Protein AF-A0A920S1S8-F1 (afdb_monomer_lite)

Foldseek 3Di:
DPDPPVVVVVVDVVVDPPPPPPQVDCDPPDGPVRVVVVVVVVVVVVVCCVVVVDPD

Secondary structure (DSSP, 8-state):
-----HHHHHHHHHH--S-TT--S--GGG--HHHHHHHHHHHHHHHHHHHHSS---

Radius of gyration: 18.53 Å; chains: 1; bounding box: 30×38×54 Å

Sequence (56 aa):
MSTFPINEVFEMVFNGSGECANVDWSFLSLTMPAWVIICSLFMIAYAIWINYGPES

pLDDT: mean 70.98, std 14.82, range [39.66, 94.5]

Structure (mmCIF, N/CA/C/O backbone):
data_AF-A0A920S1S8-F1
#
_entry.id   AF-A0A920S1S8-F1
#
loop_
_atom_site.group_PDB
_atom_site.id
_atom_site.type_symbol
_atom_site.label_atom_id
_atom_site.label_alt_id
_atom_site.label_comp_id
_atom_site.label_asym_id
_atom_site.label_entity_id
_atom_site.label_seq_id
_atom_site.pdbx_PDB_ins_code
_atom_site.Cartn_x
_atom_site.Cartn_y
_atom_site.Cartn_z
_atom_site.occupancy
_atom_site.B_iso_or_equiv
_atom_site.auth_seq_id
_atom_site.auth_comp_id
_atom_site.auth_asym_id
_atom_site.auth_atom_id
_atom_site.pdbx_PDB_model_num
ATOM 1 N N . MET A 1 1 ? 3.243 -23.036 30.059 1.00 39.66 1 MET A N 1
ATOM 2 C CA . MET A 1 1 ? 3.652 -22.560 28.724 1.00 39.66 1 MET A CA 1
ATOM 3 C C . MET A 1 1 ? 2.416 -22.001 28.045 1.00 39.66 1 MET A C 1
ATOM 5 O O . MET A 1 1 ? 1.710 -22.720 27.356 1.00 39.66 1 MET A O 1
ATOM 9 N N . SER A 1 2 ? 2.071 -20.763 28.383 1.00 52.22 2 SER A N 1
ATOM 10 C CA . SER A 1 2 ? 0.931 -20.038 27.830 1.00 52.22 2 SER A CA 1
ATOM 11 C C . SER A 1 2 ? 1.316 -19.569 26.434 1.00 52.22 2 SER A C 1
ATOM 13 O O . SER A 1 2 ? 2.026 -18.582 26.269 1.00 52.22 2 SER A O 1
ATOM 15 N N . THR A 1 3 ? 0.925 -20.361 25.440 1.00 62.28 3 THR A N 1
ATOM 16 C CA . THR A 1 3 ? 0.951 -19.998 24.025 1.00 62.28 3 THR A CA 1
ATOM 17 C C . THR A 1 3 ? 0.363 -18.602 23.891 1.00 62.28 3 THR A C 1
ATOM 19 O O . THR A 1 3 ? -0.791 -18.405 24.262 1.00 62.28 3 THR A O 1
ATOM 22 N N . PHE A 1 4 ? 1.163 -17.639 23.422 1.00 63.62 4 PHE A N 1
ATOM 23 C CA . PHE A 1 4 ? 0.662 -16.326 23.024 1.00 63.62 4 PHE A CA 1
ATOM 24 C C . PHE A 1 4 ? -0.569 -16.570 22.153 1.00 63.62 4 PHE A C 1
ATOM 26 O O . PHE A 1 4 ? -0.424 -17.255 21.133 1.00 63.62 4 PHE A O 1
ATOM 33 N N . PRO A 1 5 ? -1.768 -16.152 22.593 1.00 69.00 5 PRO A N 1
ATOM 34 C CA . PRO A 1 5 ? -3.011 -16.608 22.009 1.00 69.00 5 PRO A CA 1
ATOM 35 C C . PRO A 1 5 ? -3.159 -15.905 20.671 1.00 69.00 5 PRO A C 1
ATOM 37 O O . PRO A 1 5 ? -3.797 -14.868 20.546 1.00 69.00 5 PRO A O 1
ATOM 40 N N . ILE A 1 6 ? -2.529 -16.483 19.651 1.00 72.38 6 ILE A N 1
ATOM 41 C CA . ILE A 1 6 ? -2.641 -16.063 18.259 1.00 72.38 6 ILE A CA 1
ATOM 42 C C . ILE A 1 6 ? -4.113 -15.880 17.897 1.00 72.38 6 ILE A C 1
ATOM 44 O O . ILE A 1 6 ? -4.444 -14.923 17.217 1.00 72.38 6 ILE A O 1
ATOM 48 N N . ASN A 1 7 ? -4.997 -16.719 18.445 1.00 71.94 7 ASN A N 1
ATOM 49 C CA . ASN A 1 7 ? -6.438 -16.615 18.272 1.00 71.94 7 ASN A CA 1
ATOM 50 C C . ASN A 1 7 ? -7.022 -15.300 18.822 1.00 71.94 7 ASN A C 1
ATOM 52 O O . ASN A 1 7 ? -7.785 -14.654 18.119 1.00 71.94 7 ASN A O 1
ATOM 56 N N . GLU A 1 8 ? -6.620 -14.862 20.019 1.00 72.19 8 GLU A N 1
ATOM 57 C CA . GLU A 1 8 ? -7.065 -13.586 20.607 1.00 72.19 8 GLU A CA 1
ATOM 58 C C . GLU A 1 8 ? -6.478 -12.385 19.854 1.00 72.19 8 GLU A C 1
ATOM 60 O O . GLU A 1 8 ? -7.151 -11.375 19.667 1.00 72.19 8 GLU A O 1
ATOM 65 N N . VAL A 1 9 ? -5.238 -12.498 19.362 1.00 75.88 9 VAL A N 1
ATOM 66 C CA . VAL A 1 9 ? -4.618 -11.464 18.518 1.00 75.88 9 VAL A CA 1
ATOM 67 C C . VAL A 1 9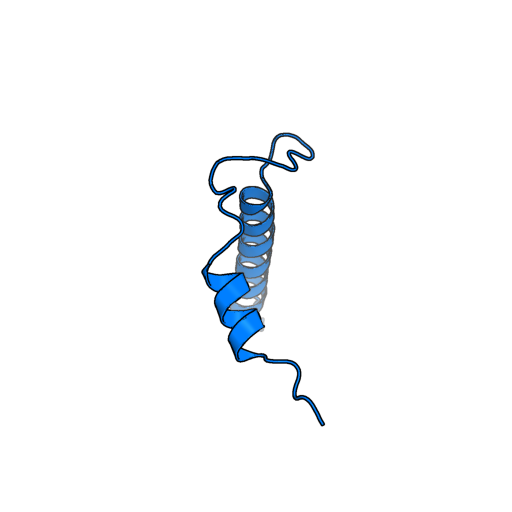 ? -5.348 -11.349 17.181 1.00 75.88 9 VAL A C 1
ATOM 69 O O . VAL A 1 9 ? -5.626 -10.239 16.737 1.00 75.88 9 VAL A O 1
ATOM 72 N N . PHE A 1 10 ? -5.703 -12.472 16.552 1.00 75.56 10 PHE A N 1
ATOM 73 C CA . PHE A 1 10 ? -6.523 -12.474 15.341 1.00 75.56 10 PHE A CA 1
ATOM 74 C C . PHE A 1 10 ? -7.892 -11.848 15.608 1.00 75.56 10 PHE A C 1
ATOM 76 O O . PHE A 1 10 ? -8.309 -10.974 14.854 1.00 75.56 10 PHE A O 1
ATOM 83 N N . GLU A 1 11 ? -8.561 -12.223 16.697 1.00 73.50 11 GLU A N 1
ATOM 84 C CA . GLU A 1 11 ? -9.859 -11.656 17.066 1.00 73.50 11 GLU A CA 1
ATOM 85 C C . GLU A 1 11 ? -9.775 -10.146 17.322 1.00 73.50 11 GLU A C 1
ATOM 87 O O . GLU A 1 11 ? -10.642 -9.403 16.875 1.00 73.50 11 GLU A O 1
ATOM 92 N N . MET A 1 12 ? -8.708 -9.669 17.965 1.00 71.31 12 MET A N 1
ATOM 93 C CA . MET A 1 12 ? -8.471 -8.246 18.222 1.00 71.31 12 MET A CA 1
ATOM 94 C C . MET A 1 12 ? -8.164 -7.462 16.937 1.00 71.31 12 MET A C 1
ATOM 96 O O . MET A 1 12 ? -8.676 -6.359 16.751 1.00 71.31 12 MET A O 1
ATOM 100 N N . VAL A 1 13 ? -7.375 -8.036 16.023 1.00 74.25 13 VAL A N 1
ATOM 101 C CA . VAL A 1 13 ? -7.075 -7.435 14.712 1.00 74.25 13 VAL A CA 1
ATOM 102 C C . VAL A 1 13 ? -8.330 -7.358 13.840 1.00 74.25 13 VAL A C 1
ATOM 104 O O . VAL A 1 13 ? -8.555 -6.332 13.201 1.00 74.25 13 VAL A O 1
ATOM 107 N N . PHE A 1 14 ? -9.163 -8.405 13.832 1.00 66.44 14 PHE A N 1
ATOM 108 C CA . PHE A 1 14 ? -10.416 -8.430 13.070 1.00 66.44 14 PHE A CA 1
ATOM 109 C C . PHE A 1 14 ? -11.529 -7.590 13.700 1.00 66.44 14 PHE A C 1
ATOM 111 O O . PHE A 1 14 ? -12.337 -7.034 12.959 1.00 66.44 14 PHE A O 1
ATOM 118 N N . ASN A 1 15 ? -11.573 -7.467 15.032 1.00 68.12 15 ASN A N 1
ATOM 119 C CA . ASN A 1 15 ? -12.512 -6.559 15.693 1.00 68.12 15 ASN A CA 1
ATOM 120 C C . ASN A 1 15 ? -12.193 -5.099 15.377 1.00 68.12 15 ASN A C 1
ATOM 122 O O . ASN A 1 15 ? -13.126 -4.309 15.293 1.00 68.12 15 ASN A O 1
ATOM 126 N N . GLY A 1 16 ? -10.917 -4.770 15.137 1.00 56.91 16 GLY A N 1
ATOM 127 C CA . GLY A 1 16 ? -10.475 -3.426 14.796 1.00 56.91 16 GLY A CA 1
ATOM 128 C C . GLY A 1 16 ? -10.725 -2.444 15.941 1.00 56.91 16 GLY A C 1
ATOM 129 O O . GLY A 1 16 ? -11.778 -2.411 16.571 1.00 56.91 16 GLY A O 1
ATOM 130 N N . SER A 1 17 ? -9.765 -1.573 16.230 1.00 58.94 17 SER A N 1
ATOM 131 C CA . SER A 1 17 ? -10.135 -0.362 16.963 1.00 58.94 17 SER A CA 1
ATOM 132 C C . SER A 1 17 ? -11.136 0.365 16.064 1.00 58.94 17 SER A C 1
ATOM 134 O O . SER A 1 17 ? -10.793 0.654 14.920 1.00 58.94 17 SER A O 1
ATOM 136 N N . GLY A 1 18 ? -12.378 0.566 16.509 1.00 50.81 18 GLY A N 1
ATOM 137 C CA . GLY A 1 18 ? -13.501 1.119 15.735 1.00 50.81 18 GLY A CA 1
ATOM 138 C C . GLY A 1 18 ? -13.321 2.562 15.238 1.00 50.81 18 GLY A C 1
ATOM 139 O O . GLY A 1 18 ? -14.299 3.273 15.044 1.00 50.81 18 GLY A O 1
ATOM 140 N N . GLU A 1 19 ? -12.091 2.995 14.985 1.00 55.34 19 GLU A N 1
ATOM 141 C CA . GLU A 1 19 ? 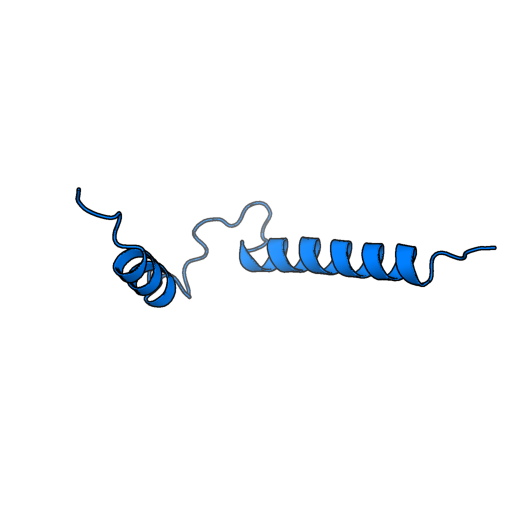-11.679 4.281 14.433 1.00 55.34 19 GLU A CA 1
ATOM 142 C C . GLU A 1 19 ? -11.759 4.268 12.892 1.00 55.34 19 GLU A C 1
ATOM 144 O O . GLU A 1 19 ? -10.927 4.839 12.195 1.00 55.34 19 GLU A O 1
ATOM 149 N N . CYS A 1 20 ? -12.781 3.626 12.310 1.00 57.88 20 CYS A N 1
ATOM 150 C CA . CYS A 1 20 ? -13.003 3.608 10.852 1.00 57.88 20 CYS A CA 1
ATOM 151 C C . CYS A 1 20 ? -13.246 5.021 10.267 1.00 57.88 20 CYS A C 1
ATOM 153 O O . CYS A 1 20 ? -13.231 5.212 9.052 1.00 57.88 20 CYS A O 1
ATOM 155 N N . ALA A 1 21 ? -13.436 6.025 11.127 1.00 51.72 21 ALA A N 1
ATOM 156 C CA . ALA A 1 21 ? -13.715 7.406 10.753 1.00 51.72 21 ALA A CA 1
ATOM 157 C C . ALA A 1 21 ? -12.721 8.433 11.321 1.00 51.72 21 ALA A C 1
ATOM 159 O O . ALA A 1 21 ? -12.841 9.616 10.997 1.00 51.72 21 ALA A O 1
ATOM 160 N N . ASN A 1 22 ? -11.755 8.023 12.147 1.00 49.81 22 ASN A N 1
ATOM 161 C CA . ASN A 1 22 ? -10.803 8.952 12.739 1.00 49.81 22 ASN A CA 1
ATOM 162 C C . ASN A 1 22 ? -9.479 8.855 11.994 1.00 49.81 22 ASN A C 1
ATOM 164 O O . ASN A 1 22 ? -8.805 7.828 11.984 1.00 49.81 22 ASN A O 1
ATOM 168 N N . VAL A 1 23 ? -9.119 9.925 11.293 1.00 57.69 23 VAL A N 1
ATOM 169 C CA . VAL A 1 23 ? -7.798 10.020 10.683 1.00 57.69 23 VAL A CA 1
ATOM 170 C C . VAL A 1 23 ? -6.824 10.420 11.790 1.00 57.69 23 VAL A C 1
ATOM 172 O O . VAL A 1 23 ? -6.422 11.577 11.875 1.00 57.69 23 VAL A O 1
ATOM 175 N N . ASP A 1 24 ? -6.443 9.454 12.630 1.00 55.09 24 ASP A N 1
ATOM 176 C CA . ASP A 1 24 ? -5.516 9.658 13.755 1.00 55.09 24 ASP A CA 1
ATOM 177 C C . ASP A 1 24 ? -4.155 10.214 13.308 1.00 55.09 24 ASP A C 1
ATOM 179 O O . ASP A 1 24 ? -3.425 10.824 14.089 1.00 55.09 24 ASP A O 1
ATOM 183 N N . TRP A 1 25 ? -3.801 10.049 12.029 1.00 55.16 25 TRP A N 1
ATOM 184 C CA . TRP A 1 25 ? -2.554 10.563 11.482 1.00 55.16 25 TRP A CA 1
ATOM 185 C C . TRP A 1 25 ? -2.705 10.968 10.007 1.00 55.16 25 TRP A C 1
ATOM 187 O O . TRP A 1 25 ? -2.583 10.156 9.091 1.00 55.16 25 TRP A O 1
ATOM 197 N N . SER A 1 26 ? -2.980 12.257 9.779 1.00 56.88 26 SER A N 1
ATOM 198 C CA . SER A 1 26 ? -2.877 12.920 8.467 1.00 56.88 26 SER A CA 1
ATOM 199 C C . SER A 1 26 ? -1.476 13.507 8.294 1.00 56.88 26 SER A C 1
ATOM 201 O O . SER A 1 26 ? -1.293 14.724 8.366 1.00 56.88 26 SER A O 1
ATOM 203 N N . PHE A 1 27 ? -0.452 12.675 8.105 1.00 51.84 27 PHE A N 1
ATOM 204 C CA . PHE A 1 27 ? 0.846 13.219 7.709 1.00 51.84 27 PHE A CA 1
ATOM 205 C C . PHE A 1 27 ? 0.736 13.647 6.240 1.00 51.84 27 PHE A C 1
ATOM 207 O O . PHE A 1 27 ? 0.484 12.822 5.367 1.00 51.84 27 PHE A O 1
ATOM 214 N N . LEU A 1 28 ? 0.876 14.948 5.967 1.00 59.22 28 LEU A N 1
ATOM 215 C CA . LEU A 1 28 ? 0.832 15.501 4.606 1.00 59.22 28 LEU A CA 1
ATOM 216 C C . LEU A 1 28 ? -0.549 15.424 3.905 1.00 59.22 28 LEU A C 1
ATOM 218 O O . LEU A 1 28 ? -0.621 15.229 2.696 1.00 59.22 28 LEU A O 1
ATOM 222 N N . SER A 1 29 ? -1.656 15.589 4.644 1.00 63.03 29 SER A N 1
ATOM 223 C CA . SER A 1 29 ? -3.037 15.597 4.104 1.00 63.03 29 SER A CA 1
ATOM 224 C C . SER A 1 29 ? -3.506 14.289 3.434 1.00 63.03 29 SER A C 1
ATOM 226 O O . SER A 1 29 ? -4.598 14.259 2.863 1.00 63.03 29 SER A O 1
ATOM 228 N N . LEU A 1 30 ? -2.719 13.211 3.517 1.00 60.38 30 LEU A N 1
ATOM 229 C CA . LEU A 1 30 ? -3.081 11.872 3.054 1.00 60.38 30 LEU A CA 1
ATOM 230 C C . LEU A 1 30 ? -3.267 10.937 4.250 1.00 60.38 30 LEU A C 1
ATOM 232 O O . LEU A 1 30 ? -2.466 10.919 5.182 1.00 60.38 30 LEU A O 1
ATOM 236 N N . THR A 1 31 ? -4.343 10.157 4.219 1.00 68.62 31 THR A N 1
ATOM 237 C CA . THR A 1 31 ? -4.670 9.181 5.261 1.00 68.62 31 THR A CA 1
ATOM 238 C C . THR A 1 31 ? -3.702 7.989 5.213 1.00 68.62 31 THR A C 1
ATOM 240 O O . THR A 1 31 ? -3.161 7.664 4.154 1.00 68.62 31 THR A O 1
ATOM 243 N N . MET A 1 32 ? -3.511 7.291 6.341 1.00 70.44 32 MET A N 1
ATOM 244 C CA . MET A 1 32 ? -2.792 6.003 6.406 1.00 70.44 32 MET A CA 1
ATOM 245 C C . MET A 1 32 ? -3.161 5.039 5.248 1.00 70.44 32 MET A C 1
ATOM 247 O O . MET A 1 32 ? -2.251 4.556 4.571 1.00 70.44 32 MET A O 1
ATOM 251 N N . PRO A 1 33 ? -4.455 4.812 4.925 1.00 71.12 33 PRO A N 1
ATOM 252 C CA . PRO A 1 33 ? -4.838 4.001 3.767 1.00 71.12 33 PRO A CA 1
ATOM 253 C C . PRO A 1 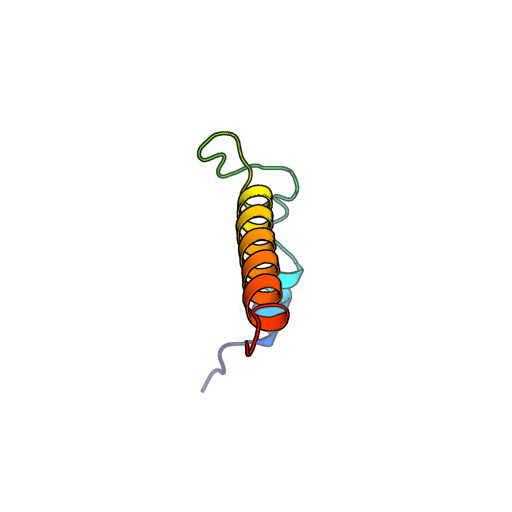33 ? -4.382 4.564 2.411 1.00 71.12 33 PRO A C 1
ATOM 255 O O . PRO A 1 33 ? -4.001 3.792 1.532 1.00 71.12 33 PRO A O 1
ATOM 258 N N . ALA A 1 34 ? -4.382 5.888 2.221 1.00 78.44 34 ALA A N 1
ATOM 259 C CA . ALA A 1 34 ? -3.966 6.499 0.957 1.00 78.44 34 ALA A CA 1
ATOM 260 C C . ALA A 1 34 ? -2.474 6.264 0.664 1.00 78.44 34 ALA A C 1
ATOM 262 O O . ALA A 1 34 ? -2.107 5.967 -0.473 1.00 78.44 34 ALA A O 1
ATOM 263 N N . TRP A 1 35 ? -1.615 6.329 1.686 1.00 81.19 35 TRP A N 1
ATOM 264 C CA . TRP A 1 35 ? -0.183 6.061 1.520 1.00 81.19 35 TRP A CA 1
ATOM 265 C C . TRP A 1 35 ? 0.106 4.590 1.190 1.00 81.19 35 TRP A C 1
ATOM 267 O O . TRP A 1 35 ? 0.941 4.291 0.336 1.00 81.19 35 TRP A O 1
ATOM 277 N N . VAL A 1 36 ? -0.641 3.661 1.797 1.00 84.81 36 VAL A N 1
ATOM 278 C CA . VAL A 1 36 ? -0.553 2.224 1.485 1.00 84.81 36 VAL A CA 1
ATOM 279 C C . VAL A 1 36 ? -0.914 1.951 0.021 1.00 84.81 36 VAL A C 1
ATOM 281 O O . VAL A 1 36 ? -0.219 1.182 -0.644 1.00 84.81 36 VAL A O 1
ATOM 284 N N . ILE A 1 37 ? -1.948 2.616 -0.509 1.00 85.56 37 ILE A N 1
ATOM 285 C CA . ILE A 1 37 ? -2.349 2.481 -1.919 1.00 85.56 37 ILE A CA 1
ATOM 286 C C . ILE A 1 37 ? -1.240 2.974 -2.858 1.00 85.56 37 ILE A C 1
ATOM 288 O O . ILE A 1 37 ? -0.938 2.297 -3.839 1.00 85.56 37 ILE A O 1
ATOM 292 N N . ILE A 1 38 ? -0.591 4.103 -2.551 1.00 88.56 38 ILE A N 1
ATOM 293 C CA . ILE A 1 38 ? 0.528 4.630 -3.355 1.00 88.56 38 ILE A CA 1
ATOM 294 C C . ILE A 1 38 ? 1.684 3.624 -3.409 1.00 88.56 38 ILE A C 1
ATOM 296 O O . ILE A 1 38 ? 2.167 3.296 -4.494 1.00 88.56 38 ILE A O 1
ATOM 300 N N . CYS A 1 39 ? 2.101 3.094 -2.256 1.00 89.88 39 CYS A N 1
ATOM 301 C CA . CYS A 1 39 ? 3.167 2.092 -2.187 1.00 89.88 39 CYS A CA 1
ATOM 302 C C . CYS A 1 39 ? 2.796 0.800 -2.931 1.00 89.88 39 CYS A C 1
ATOM 304 O O . CYS A 1 39 ? 3.628 0.233 -3.638 1.00 89.88 39 CYS A O 1
ATOM 306 N N . SER A 1 40 ? 1.542 0.352 -2.811 1.00 91.25 40 SER A N 1
ATOM 307 C CA . SER A 1 40 ? 1.042 -0.825 -3.525 1.00 91.25 40 SER A CA 1
ATOM 308 C C . SER A 1 40 ? 1.066 -0.620 -5.043 1.00 91.25 40 SER A C 1
ATOM 310 O O . SER A 1 40 ? 1.587 -1.470 -5.764 1.00 91.25 40 SER A O 1
ATOM 312 N N . LEU A 1 41 ? 0.603 0.536 -5.533 1.00 94.50 41 LEU A N 1
ATOM 313 C CA . LEU A 1 41 ? 0.662 0.894 -6.954 1.00 94.50 41 LEU A CA 1
ATOM 314 C C . LEU A 1 41 ? 2.100 0.945 -7.476 1.00 94.50 41 LEU A C 1
ATOM 316 O O . LEU A 1 41 ? 2.366 0.451 -8.569 1.00 94.50 41 LEU A O 1
ATOM 320 N N . PHE A 1 42 ? 3.032 1.491 -6.692 1.00 94.50 42 PHE A N 1
ATOM 321 C CA . PHE A 1 42 ? 4.448 1.518 -7.052 1.00 94.50 42 PHE A CA 1
ATOM 322 C C . PHE A 1 42 ? 5.036 0.105 -7.172 1.00 94.50 42 PHE A C 1
ATOM 324 O O . PHE A 1 42 ? 5.705 -0.198 -8.159 1.00 94.50 42 PHE A O 1
ATOM 331 N N . MET A 1 43 ? 4.739 -0.785 -6.217 1.00 93.62 43 MET A N 1
ATOM 332 C CA . MET A 1 43 ? 5.155 -2.190 -6.289 1.00 93.62 43 MET A CA 1
ATOM 333 C C . MET A 1 43 ? 4.568 -2.909 -7.506 1.00 93.62 43 MET A C 1
ATOM 335 O O . MET A 1 43 ? 5.285 -3.653 -8.169 1.00 93.62 43 MET A O 1
ATOM 339 N N . ILE A 1 44 ? 3.293 -2.675 -7.828 1.00 93.62 44 ILE A N 1
ATOM 340 C CA . ILE A 1 44 ? 2.639 -3.266 -9.004 1.00 93.62 44 ILE A CA 1
ATOM 341 C C . ILE A 1 44 ? 3.294 -2.756 -10.289 1.00 93.62 44 ILE A C 1
ATOM 343 O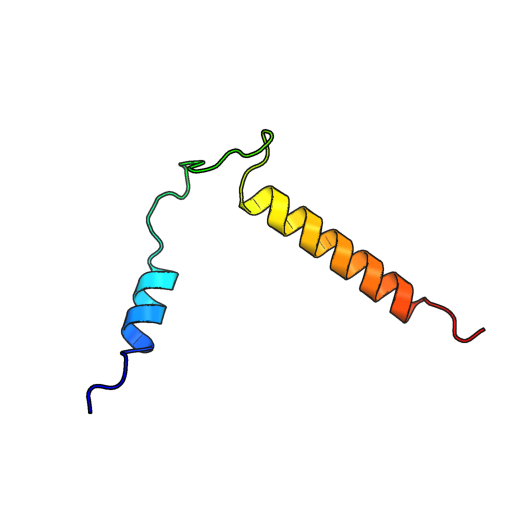 O . ILE A 1 44 ? 3.636 -3.555 -11.156 1.00 93.62 44 ILE A O 1
ATOM 347 N N . ALA A 1 45 ? 3.523 -1.447 -10.402 1.00 93.31 45 ALA A N 1
ATOM 348 C CA . ALA A 1 45 ? 4.204 -0.862 -11.552 1.00 93.31 45 ALA A CA 1
ATOM 349 C C . ALA A 1 45 ? 5.627 -1.417 -11.713 1.00 93.31 45 ALA A C 1
ATOM 351 O O . ALA A 1 45 ? 6.027 -1.743 -12.826 1.00 93.31 45 ALA A O 1
ATOM 352 N N . TYR A 1 46 ? 6.365 -1.591 -10.612 1.00 92.75 46 TYR A N 1
ATOM 353 C CA . TYR A 1 46 ? 7.694 -2.202 -10.621 1.00 92.75 46 TYR A CA 1
ATOM 354 C C . TYR A 1 46 ? 7.656 -3.685 -11.011 1.00 92.75 46 TYR A C 1
ATOM 356 O O . TYR A 1 46 ? 8.467 -4.128 -11.818 1.00 92.75 46 TYR A O 1
ATOM 364 N N . ALA A 1 47 ? 6.688 -4.450 -10.503 1.00 91.38 47 ALA A N 1
ATOM 365 C CA . ALA A 1 47 ? 6.500 -5.853 -10.866 1.00 91.38 47 ALA A CA 1
ATOM 366 C C . ALA A 1 47 ? 6.147 -6.015 -12.352 1.00 91.38 47 ALA A C 1
ATOM 368 O O . ALA A 1 47 ? 6.692 -6.888 -13.022 1.00 91.38 47 ALA A O 1
ATOM 369 N N . ILE A 1 48 ? 5.289 -5.140 -12.884 1.00 91.06 48 ILE A N 1
ATOM 370 C CA . ILE A 1 48 ? 4.985 -5.054 -14.317 1.00 91.06 48 ILE A CA 1
ATOM 371 C C . ILE A 1 48 ? 6.249 -4.665 -15.087 1.00 91.06 48 ILE A C 1
ATOM 373 O O . ILE A 1 48 ? 6.564 -5.300 -16.081 1.00 91.06 48 ILE A O 1
ATOM 377 N N . TRP A 1 49 ? 7.019 -3.682 -14.624 1.00 88.94 49 TRP A N 1
ATOM 378 C CA . TRP A 1 49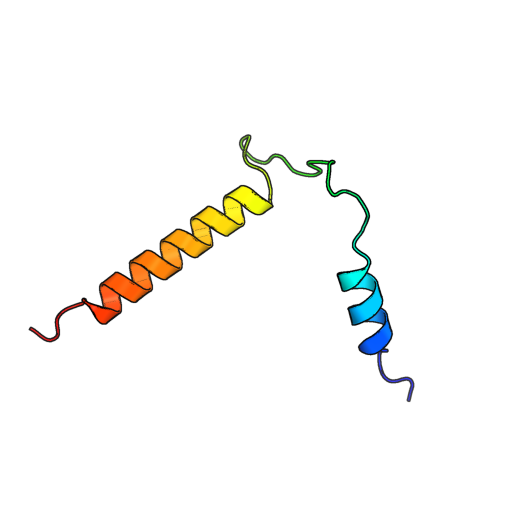 ? 8.259 -3.272 -15.284 1.00 88.94 49 TRP A CA 1
ATOM 379 C C . 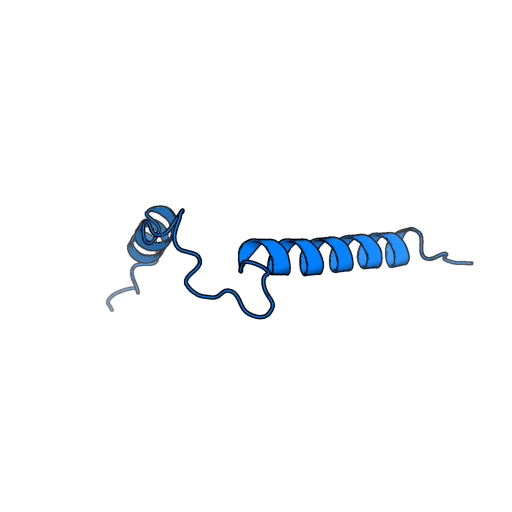TRP A 1 49 ? 9.345 -4.352 -15.269 1.00 88.94 49 TRP A C 1
ATOM 381 O O . TRP A 1 49 ? 10.129 -4.401 -16.200 1.00 88.94 49 TRP A O 1
ATOM 391 N N . ILE A 1 50 ? 9.383 -5.235 -14.268 1.00 88.00 50 ILE A N 1
ATOM 392 C CA . ILE A 1 50 ? 10.241 -6.431 -14.274 1.00 88.00 50 ILE A CA 1
ATOM 393 C C . ILE A 1 50 ? 9.682 -7.503 -15.213 1.00 88.00 50 ILE A C 1
ATOM 395 O O . ILE A 1 50 ? 10.445 -8.153 -15.915 1.00 88.00 50 ILE A O 1
ATOM 399 N N . ASN A 1 51 ? 8.366 -7.721 -15.217 1.00 85.75 51 ASN A N 1
ATOM 400 C CA . ASN A 1 51 ? 7.739 -8.805 -15.976 1.00 85.75 51 ASN A CA 1
ATOM 401 C C . ASN A 1 51 ? 7.666 -8.521 -17.485 1.00 85.75 51 ASN A C 1
ATOM 403 O O . ASN A 1 51 ? 7.908 -9.407 -18.294 1.00 85.75 51 ASN A O 1
ATOM 407 N N . TYR A 1 52 ? 7.361 -7.277 -17.848 1.00 77.81 52 TYR A N 1
ATOM 408 C CA . TYR A 1 52 ? 7.495 -6.735 -19.201 1.00 77.81 52 TYR A CA 1
ATOM 409 C C . TYR A 1 52 ? 8.890 -6.152 -19.445 1.00 77.81 52 TYR A C 1
ATOM 411 O O . TYR A 1 52 ? 9.180 -5.706 -20.555 1.00 77.81 52 TYR A O 1
ATOM 419 N N . GLY A 1 53 ? 9.724 -6.146 -18.401 1.00 61.28 53 GLY A N 1
ATOM 420 C CA . GLY A 1 53 ? 11.146 -5.860 -18.431 1.00 61.28 53 GLY A CA 1
ATOM 421 C C . GLY A 1 53 ? 11.792 -6.862 -19.362 1.00 61.28 53 GLY A C 1
ATOM 422 O O . GLY A 1 53 ? 11.870 -8.041 -19.025 1.00 61.28 53 GLY A O 1
ATOM 423 N N . PRO A 1 54 ? 12.152 -6.427 -20.564 1.00 60.28 54 PRO A N 1
ATOM 424 C CA . PRO A 1 54 ? 12.511 -7.314 -21.640 1.00 60.28 54 PRO A CA 1
ATOM 425 C C . PRO A 1 54 ? 13.776 -8.077 -21.253 1.00 60.28 54 PRO A C 1
ATOM 427 O O . PRO A 1 54 ? 14.812 -7.485 -20.957 1.00 60.28 54 PRO A O 1
ATOM 430 N N . GLU A 1 55 ? 13.711 -9.402 -21.326 1.00 56.53 55 GLU A N 1
ATOM 431 C CA . GLU A 1 55 ? 14.841 -10.141 -21.873 1.00 56.53 55 GLU A CA 1
ATOM 432 C C . GLU A 1 55 ? 14.936 -9.762 -23.364 1.00 56.53 55 GLU A C 1
ATOM 434 O O . GLU A 1 55 ? 14.390 -10.431 -24.240 1.00 56.53 55 GLU A O 1
ATOM 439 N N . SER A 1 56 ? 15.547 -8.603 -23.628 1.00 52.78 56 SER A N 1
ATOM 440 C CA . SER A 1 56 ? 16.132 -8.217 -24.915 1.00 52.78 56 SER A CA 1
ATOM 441 C C . SER A 1 56 ? 17.599 -7.905 -24.697 1.00 52.78 56 SER A C 1
ATOM 443 O O . SER A 1 56 ? 17.853 -7.034 -23.831 1.00 52.78 56 SER A O 1
#